Protein AF-A0A7J3A0S9-F1 (afdb_monomer)

pLDDT: mean 75.54, std 10.56, range [47.62, 89.56]

Structure (mmCIF, N/CA/C/O backbone):
data_AF-A0A7J3A0S9-F1
#
_entry.id   AF-A0A7J3A0S9-F1
#
loop_
_atom_site.group_PDB
_atom_site.id
_atom_site.type_symbol
_atom_site.label_atom_id
_atom_site.label_alt_id
_atom_site.label_comp_id
_atom_site.label_asym_id
_atom_site.label_entity_id
_atom_site.label_seq_id
_atom_site.pdbx_PDB_ins_code
_atom_site.Cartn_x
_atom_site.Cartn_y
_atom_site.Cartn_z
_atom_site.occupancy
_atom_site.B_iso_or_equiv
_atom_site.auth_seq_id
_atom_site.auth_comp_id
_atom_site.auth_asym_id
_atom_site.auth_atom_id
_atom_site.pdbx_PDB_model_num
ATOM 1 N N . MET A 1 1 ? 20.814 3.684 50.585 1.00 47.62 1 MET A N 1
ATOM 2 C CA . MET A 1 1 ? 20.650 3.127 49.227 1.00 47.62 1 MET A CA 1
ATOM 3 C C . MET A 1 1 ? 19.171 2.976 48.979 1.00 47.62 1 MET A C 1
ATOM 5 O O . MET A 1 1 ? 18.512 2.184 49.642 1.00 47.62 1 MET A O 1
ATOM 9 N N . GLU A 1 2 ? 18.651 3.881 48.165 1.00 50.84 2 GLU A N 1
ATOM 10 C CA . GLU A 1 2 ? 17.227 4.125 47.993 1.00 50.84 2 GLU A CA 1
ATOM 11 C C . GLU A 1 2 ? 16.556 2.916 47.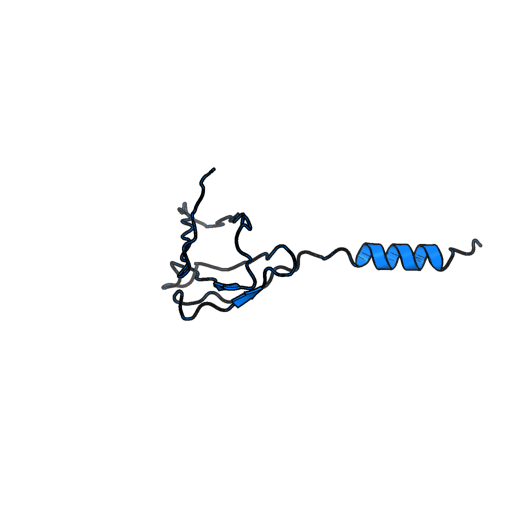347 1.00 50.84 2 GLU A C 1
ATOM 13 O O . GLU A 1 2 ? 17.038 2.367 46.357 1.00 50.84 2 GLU A O 1
ATOM 18 N N . LYS A 1 3 ? 15.444 2.483 47.946 1.00 56.06 3 LYS A N 1
ATOM 19 C CA . LYS A 1 3 ? 14.533 1.510 47.356 1.00 56.06 3 LYS A CA 1
ATOM 20 C C . LYS A 1 3 ? 13.926 2.177 46.128 1.00 56.06 3 LYS A C 1
ATOM 22 O O . LYS A 1 3 ? 12.879 2.810 46.237 1.00 56.06 3 LYS A O 1
ATOM 27 N N . VAL A 1 4 ? 14.599 2.087 44.982 1.00 59.47 4 VAL A N 1
ATOM 28 C CA . VAL A 1 4 ? 13.973 2.380 43.693 1.00 59.47 4 VAL A CA 1
ATOM 29 C C . VAL A 1 4 ? 12.760 1.464 43.632 1.00 59.47 4 VAL A C 1
ATOM 31 O O . VAL A 1 4 ? 12.887 0.241 43.563 1.00 59.47 4 VAL A O 1
ATOM 34 N N . SER A 1 5 ? 11.591 2.066 43.846 1.00 70.06 5 SER A N 1
ATOM 35 C CA . SER A 1 5 ? 10.356 1.333 44.065 1.00 70.06 5 SER A CA 1
ATOM 36 C C . SER A 1 5 ? 10.093 0.507 42.818 1.00 70.06 5 SER A C 1
ATOM 38 O O . SER A 1 5 ? 10.152 1.034 41.710 1.00 70.06 5 SER A O 1
ATOM 40 N N . ILE A 1 6 ? 9.799 -0.780 42.987 1.00 70.44 6 ILE A N 1
ATOM 41 C CA . ILE A 1 6 ? 9.439 -1.703 41.899 1.00 70.44 6 ILE A CA 1
ATOM 42 C C . ILE A 1 6 ? 8.363 -1.082 40.985 1.00 70.44 6 ILE A C 1
ATOM 44 O O . ILE A 1 6 ? 8.369 -1.295 39.777 1.00 70.44 6 ILE A O 1
ATOM 48 N N . SER A 1 7 ? 7.515 -0.214 41.546 1.00 72.88 7 SER A N 1
ATOM 49 C CA . SER A 1 7 ? 6.552 0.633 40.839 1.00 72.88 7 SER A CA 1
ATOM 50 C C . SER A 1 7 ? 7.176 1.497 39.731 1.00 72.88 7 SER A C 1
ATOM 52 O O . SER A 1 7 ? 6.628 1.575 38.639 1.00 72.88 7 SER A O 1
ATOM 54 N N . VAL A 1 8 ? 8.325 2.130 39.983 1.00 76.31 8 VAL A N 1
ATOM 55 C CA . VAL A 1 8 ? 9.042 2.985 39.018 1.00 76.31 8 VAL A CA 1
ATOM 56 C C . VAL A 1 8 ? 9.639 2.144 37.889 1.00 76.31 8 VAL A C 1
ATOM 58 O O . VAL A 1 8 ? 9.587 2.547 36.729 1.00 76.31 8 VAL A O 1
ATOM 61 N N . LEU A 1 9 ? 10.141 0.946 38.207 1.00 76.38 9 LEU A N 1
ATOM 62 C CA . LEU A 1 9 ? 10.653 -0.000 37.212 1.00 76.38 9 LEU A CA 1
ATOM 63 C C . LEU A 1 9 ? 9.529 -0.524 36.299 1.00 76.38 9 LEU A C 1
ATOM 65 O O . LEU A 1 9 ? 9.702 -0.591 35.086 1.00 76.38 9 LEU A O 1
ATOM 69 N N . LEU A 1 10 ? 8.361 -0.832 36.869 1.00 76.31 10 LEU A N 1
ATOM 70 C CA . LEU A 1 10 ? 7.171 -1.272 36.130 1.00 76.31 10 LEU A CA 1
ATOM 71 C C . LEU A 1 10 ? 6.619 -0.183 35.207 1.00 76.31 10 LEU A C 1
ATOM 73 O O . LEU A 1 10 ? 6.316 -0.462 34.050 1.00 76.31 10 LEU A O 1
ATOM 77 N N . VAL A 1 11 ? 6.530 1.060 35.690 1.00 77.25 11 VAL A N 1
ATOM 78 C CA . VAL A 1 11 ? 6.088 2.200 34.871 1.00 77.25 11 VAL A CA 1
ATOM 79 C C . VAL A 1 11 ? 7.078 2.466 33.732 1.00 77.25 11 VAL A C 1
ATOM 81 O O . VAL A 1 11 ? 6.655 2.653 32.595 1.00 77.25 11 VAL A O 1
ATOM 84 N N . SER A 1 12 ? 8.385 2.385 34.002 1.00 72.81 12 SER A N 1
ATOM 85 C CA . SER A 1 12 ? 9.449 2.450 32.988 1.00 72.81 12 SER A CA 1
ATOM 86 C C . SER A 1 12 ? 9.322 1.346 31.923 1.00 72.81 12 SER A C 1
ATOM 88 O O . SER A 1 12 ? 9.357 1.637 30.728 1.00 72.81 12 SER A O 1
ATOM 90 N N . MET A 1 13 ? 9.075 0.091 32.322 1.00 71.38 13 MET A N 1
ATOM 91 C CA . MET A 1 13 ? 8.844 -1.019 31.382 1.00 71.38 13 MET A CA 1
ATOM 92 C C . MET A 1 13 ? 7.573 -0.845 30.542 1.00 71.38 13 MET A C 1
ATOM 94 O O . MET A 1 13 ? 7.579 -1.182 29.359 1.00 71.38 13 MET A O 1
ATOM 98 N N . MET A 1 14 ? 6.490 -0.308 31.113 1.00 67.25 14 MET A N 1
ATOM 99 C CA . MET A 1 14 ? 5.270 -0.027 30.346 1.00 67.25 14 MET A CA 1
ATOM 100 C C . MET A 1 14 ? 5.460 1.130 29.356 1.00 67.25 14 MET A C 1
ATOM 102 O O . MET A 1 14 ? 4.924 1.073 28.254 1.00 67.25 14 MET A O 1
ATOM 106 N N . LEU A 1 15 ? 6.266 2.141 29.698 1.00 64.25 15 LEU A N 1
ATOM 107 C CA . LEU A 1 15 ? 6.649 3.223 28.781 1.00 64.25 15 LEU A CA 1
ATOM 108 C C . LEU A 1 15 ? 7.552 2.737 27.634 1.00 64.25 15 LEU A C 1
ATOM 110 O O . LEU A 1 15 ? 7.526 3.318 26.557 1.00 64.25 15 LEU A O 1
ATOM 114 N N . LEU A 1 16 ? 8.300 1.645 27.813 1.00 59.78 16 LEU A N 1
ATOM 115 C CA . LEU A 1 16 ? 9.032 0.983 26.722 1.00 59.78 16 LEU A CA 1
ATOM 116 C C . LEU A 1 16 ? 8.124 0.146 25.802 1.00 59.78 16 LEU A C 1
ATOM 118 O O . LEU A 1 16 ? 8.548 -0.223 24.712 1.00 59.78 16 LEU A O 1
ATOM 122 N N . CYS A 1 17 ? 6.879 -0.126 26.209 1.00 55.25 17 CYS A N 1
ATOM 123 C CA . CYS A 1 17 ? 5.865 -0.790 25.382 1.00 55.25 17 CYS A CA 1
ATOM 124 C C . CYS A 1 17 ? 5.055 0.187 24.515 1.00 55.25 17 CYS A C 1
ATOM 126 O O . CYS A 1 17 ? 4.051 -0.220 23.926 1.00 55.25 17 CYS A O 1
ATOM 128 N N . ILE A 1 18 ? 5.460 1.463 24.418 1.00 60.62 18 ILE A N 1
ATOM 129 C CA . ILE A 1 18 ? 4.976 2.334 23.339 1.00 60.62 18 ILE A CA 1
ATOM 130 C C . ILE A 1 18 ? 5.223 1.569 22.036 1.00 60.62 18 ILE A C 1
ATOM 132 O O . ILE A 1 18 ? 6.342 1.083 21.856 1.00 60.62 18 ILE A O 1
ATOM 136 N N . PRO A 1 19 ? 4.219 1.410 21.154 1.00 54.22 19 PRO A N 1
ATOM 137 C CA . PRO A 1 19 ? 4.404 0.676 19.918 1.00 54.22 19 PRO A CA 1
ATOM 138 C C . PRO A 1 19 ? 5.527 1.356 19.140 1.00 54.22 19 PRO A C 1
ATOM 140 O O . PRO A 1 19 ? 5.337 2.420 18.547 1.00 54.22 19 PRO A O 1
ATOM 143 N N . LEU A 1 20 ? 6.718 0.749 19.171 1.00 52.53 20 LEU A N 1
ATOM 144 C CA . LEU A 1 20 ? 7.717 0.984 18.151 1.00 52.53 20 LEU A CA 1
ATOM 145 C C . LEU A 1 20 ? 6.969 0.756 16.845 1.00 52.53 20 LEU A C 1
ATOM 147 O O . LEU A 1 20 ? 6.363 -0.300 16.654 1.00 52.53 20 LEU A O 1
ATOM 151 N N . ILE A 1 21 ? 6.942 1.773 15.991 1.00 54.28 21 ILE A N 1
ATOM 152 C CA . ILE A 1 21 ? 6.399 1.655 14.644 1.00 54.28 21 ILE A CA 1
ATOM 153 C C . ILE A 1 21 ? 7.345 0.695 13.923 1.00 54.28 21 ILE A C 1
ATOM 155 O O . ILE A 1 21 ? 8.348 1.101 13.340 1.00 54.28 21 ILE A O 1
ATOM 159 N N . TYR A 1 22 ? 7.095 -0.602 14.075 1.00 54.62 22 TYR A N 1
ATOM 160 C CA . TYR A 1 22 ? 7.836 -1.635 13.383 1.00 54.62 22 TYR A CA 1
ATOM 161 C C . TYR A 1 22 ? 7.492 -1.479 11.910 1.00 54.62 22 TYR A C 1
ATOM 163 O O . TYR A 1 22 ? 6.336 -1.635 11.511 1.00 54.62 22 TYR A O 1
ATOM 171 N N . SER A 1 23 ? 8.495 -1.114 11.112 1.00 59.91 23 SER A N 1
ATOM 172 C CA . SER A 1 23 ? 8.358 -1.154 9.664 1.00 59.91 23 SER A CA 1
ATOM 173 C C . SER A 1 23 ? 8.072 -2.596 9.280 1.00 59.91 23 SER A C 1
ATOM 175 O O . SER A 1 23 ? 8.861 -3.492 9.583 1.00 59.91 23 SER A O 1
ATOM 177 N N . GLN A 1 24 ? 6.912 -2.824 8.681 1.00 66.75 24 GLN A N 1
ATOM 178 C CA . GLN A 1 24 ? 6.566 -4.119 8.138 1.00 66.75 24 GLN A CA 1
ATOM 179 C C . GLN A 1 24 ? 7.295 -4.246 6.805 1.00 66.75 24 GLN A C 1
ATOM 181 O O . GLN A 1 24 ? 7.045 -3.494 5.862 1.00 66.75 24 GLN A O 1
ATOM 186 N N . GLU A 1 25 ? 8.229 -5.189 6.737 1.00 66.88 25 GLU A N 1
ATOM 187 C CA . GLU A 1 25 ? 8.860 -5.565 5.479 1.00 66.88 25 GLU A CA 1
ATOM 188 C C . GLU A 1 25 ? 7.876 -6.458 4.718 1.00 66.88 25 GLU A C 1
ATOM 190 O O . GLU A 1 25 ? 7.839 -7.679 4.870 1.00 66.88 25 GLU A O 1
ATOM 195 N N . VAL A 1 26 ? 6.973 -5.810 3.982 1.00 78.06 26 VAL A N 1
ATOM 196 C CA . VAL A 1 26 ? 5.978 -6.482 3.150 1.00 78.06 26 VAL A CA 1
ATOM 197 C C . VAL A 1 26 ? 6.521 -6.535 1.738 1.00 78.06 26 VAL A C 1
ATOM 199 O O . VAL A 1 26 ? 6.737 -5.505 1.107 1.00 78.06 26 VAL A O 1
ATOM 202 N N . GLU A 1 27 ? 6.741 -7.750 1.251 1.00 83.88 27 GLU A N 1
ATOM 203 C CA . GLU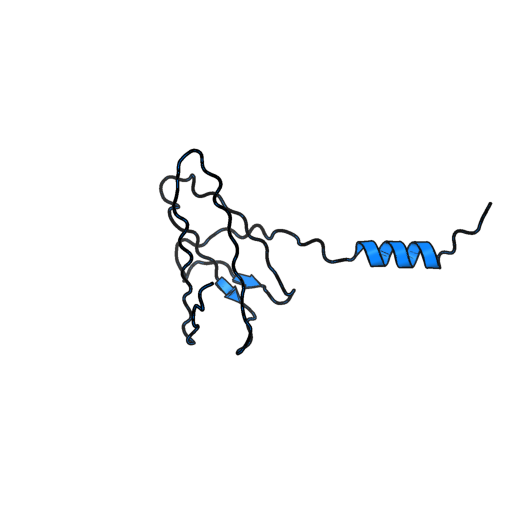 A 1 27 ? 7.113 -7.961 -0.141 1.00 83.88 27 GLU A CA 1
ATOM 204 C C . GLU A 1 27 ? 5.974 -7.471 -1.057 1.00 83.88 27 GLU A C 1
ATOM 206 O O . GLU A 1 27 ? 4.820 -7.873 -0.850 1.00 83.88 27 GLU A O 1
ATOM 211 N N . PRO A 1 28 ? 6.269 -6.599 -2.036 1.00 86.06 28 PRO A N 1
ATOM 212 C CA . PRO A 1 28 ? 5.262 -6.075 -2.946 1.00 86.06 28 PRO A CA 1
ATOM 213 C C . PRO A 1 28 ? 4.702 -7.183 -3.847 1.00 86.06 28 PRO A C 1
ATOM 215 O O . PRO A 1 28 ? 5.415 -8.106 -4.239 1.00 86.06 28 PRO A O 1
ATOM 218 N N . GLY A 1 29 ? 3.418 -7.080 -4.192 1.00 86.69 29 GLY A N 1
ATOM 219 C CA . GLY A 1 29 ? 2.817 -7.903 -5.244 1.00 86.69 29 GLY A CA 1
ATOM 220 C C . GLY A 1 29 ? 3.277 -7.476 -6.638 1.00 86.69 29 GLY A C 1
ATOM 221 O O . GLY A 1 29 ? 3.762 -6.357 -6.815 1.00 86.69 29 GLY A O 1
ATOM 222 N N . LEU A 1 30 ? 3.069 -8.350 -7.626 1.00 84.69 30 LEU A N 1
ATOM 223 C CA . LEU A 1 30 ? 3.258 -8.037 -9.051 1.00 84.69 30 LEU A CA 1
ATOM 224 C C . LEU A 1 30 ? 2.071 -7.250 -9.628 1.00 84.69 30 LEU A C 1
ATOM 226 O O . LEU A 1 30 ? 2.217 -6.523 -10.606 1.00 84.69 30 LEU A O 1
ATOM 230 N N . ASP A 1 31 ? 0.902 -7.411 -9.015 1.00 86.44 31 ASP A N 1
ATOM 231 C CA . ASP A 1 31 ? -0.369 -6.780 -9.355 1.00 86.44 31 ASP A CA 1
ATOM 232 C C . ASP A 1 31 ? -1.259 -6.678 -8.096 1.00 86.44 31 ASP A C 1
ATOM 234 O O . ASP A 1 31 ? -0.851 -7.042 -6.987 1.00 86.44 31 ASP A O 1
ATOM 238 N N . PHE A 1 32 ? -2.486 -6.164 -8.246 1.00 82.75 32 PHE A N 1
ATOM 239 C CA . PHE A 1 32 ? -3.431 -6.045 -7.129 1.00 82.75 32 PHE A CA 1
ATOM 240 C C . PHE A 1 32 ? -3.906 -7.396 -6.572 1.00 82.75 32 PHE A C 1
ATOM 242 O O . PHE A 1 32 ? -4.266 -7.453 -5.398 1.00 82.75 32 PHE A O 1
ATOM 249 N N . ASP A 1 33 ? -3.903 -8.460 -7.378 1.00 84.25 33 ASP A N 1
ATOM 250 C CA . ASP A 1 33 ? -4.424 -9.778 -6.994 1.00 84.25 33 ASP A CA 1
ATOM 251 C C . ASP A 1 33 ? -3.389 -10.594 -6.205 1.00 84.25 33 ASP A C 1
ATOM 253 O O . ASP A 1 33 ? -3.735 -11.412 -5.350 1.00 84.25 33 ASP A O 1
ATOM 257 N N . THR A 1 34 ? -2.106 -10.352 -6.467 1.00 87.31 34 THR A N 1
ATOM 258 C CA . THR A 1 34 ? -0.961 -11.013 -5.825 1.00 87.31 34 THR A CA 1
ATOM 259 C C . THR A 1 34 ? -0.389 -10.226 -4.644 1.00 87.31 34 THR A C 1
ATOM 261 O O . THR A 1 34 ? 0.503 -10.718 -3.949 1.00 87.31 34 THR A O 1
ATOM 264 N N . ALA A 1 35 ? -0.892 -9.016 -4.386 1.00 88.44 35 ALA A N 1
ATOM 265 C CA . ALA A 1 35 ? -0.441 -8.171 -3.288 1.00 88.44 35 ALA A CA 1
ATOM 266 C C . ALA A 1 35 ? -0.716 -8.806 -1.916 1.00 88.44 35 ALA A C 1
ATOM 268 O O . ALA A 1 35 ? -1.844 -9.170 -1.574 1.00 88.44 35 ALA A O 1
ATOM 269 N N . LYS A 1 36 ? 0.328 -8.894 -1.084 1.00 86.56 36 LYS A N 1
ATOM 270 C CA . LYS A 1 36 ? 0.204 -9.415 0.281 1.00 86.56 36 LYS A CA 1
ATOM 271 C C . LYS A 1 36 ? -0.591 -8.440 1.167 1.00 86.56 36 LYS A C 1
ATOM 273 O O . LYS A 1 36 ? -0.456 -7.220 1.016 1.00 86.56 36 LYS A O 1
ATOM 278 N N . PRO A 1 37 ? -1.416 -8.959 2.098 1.00 88.56 37 PRO A N 1
ATOM 279 C CA . PRO A 1 37 ? -2.198 -8.127 2.999 1.00 88.56 37 PRO A CA 1
ATOM 280 C C . PRO A 1 37 ? -1.300 -7.364 3.979 1.00 88.56 37 PRO A C 1
ATOM 282 O O . PRO A 1 37 ? -0.483 -7.955 4.682 1.00 88.56 37 PRO A O 1
ATOM 285 N N . VAL A 1 38 ? -1.514 -6.055 4.062 1.00 88.12 38 VAL A N 1
ATOM 286 C CA . VAL A 1 38 ? -0.988 -5.154 5.087 1.00 88.12 38 VAL A CA 1
ATOM 287 C C . VAL A 1 38 ? -2.114 -4.881 6.077 1.00 88.12 38 VAL A C 1
ATOM 289 O O . VAL A 1 38 ? -3.178 -4.376 5.696 1.00 88.12 38 VAL A O 1
ATOM 292 N N . ASP A 1 39 ? -1.904 -5.235 7.340 1.00 85.38 39 ASP A N 1
ATOM 293 C CA . ASP A 1 39 ? -2.884 -4.993 8.397 1.00 85.38 39 ASP A CA 1
ATOM 294 C C . ASP A 1 39 ? -2.703 -3.592 8.998 1.00 85.38 39 ASP A C 1
ATOM 296 O O . ASP A 1 39 ? -1.633 -3.252 9.498 1.00 85.38 39 ASP A O 1
ATOM 300 N N . LEU A 1 40 ? -3.770 -2.790 8.968 1.00 82.62 40 LEU A N 1
ATOM 301 C CA . LEU A 1 40 ? -3.819 -1.445 9.550 1.00 82.62 40 LEU A CA 1
ATOM 302 C C . LEU A 1 40 ? -4.563 -1.396 10.894 1.00 82.62 40 LEU A C 1
ATOM 304 O O . LEU A 1 40 ? -4.836 -0.308 11.405 1.00 82.62 40 LEU A O 1
ATOM 308 N N . SER A 1 41 ? -4.888 -2.544 11.495 1.00 80.75 41 SER A N 1
ATOM 309 C CA . SER A 1 41 ? -5.588 -2.634 12.787 1.00 80.75 41 SER A CA 1
ATOM 310 C C . SER A 1 41 ? -4.870 -1.912 13.939 1.00 80.75 41 SER A C 1
ATOM 312 O O . SER A 1 41 ? -5.517 -1.457 14.882 1.00 80.75 41 SER A O 1
ATOM 314 N N . THR A 1 42 ? -3.551 -1.741 13.838 1.00 77.81 42 THR A N 1
ATOM 315 C CA . THR A 1 42 ? -2.688 -1.029 14.796 1.00 77.81 42 THR A CA 1
ATOM 316 C C . THR A 1 42 ? -2.663 0.491 14.595 1.00 77.81 42 THR A C 1
ATOM 318 O O . THR A 1 42 ? -2.004 1.204 15.351 1.00 77.81 42 THR A O 1
ATOM 321 N N . GLY A 1 43 ? -3.373 1.007 13.588 1.00 80.69 43 GLY A N 1
ATOM 322 C CA . GLY A 1 43 ? -3.503 2.434 13.282 1.00 80.69 43 GLY A CA 1
ATOM 323 C C . GLY A 1 43 ? -2.502 2.968 12.256 1.00 80.69 43 GLY A C 1
ATOM 324 O O . GLY A 1 43 ? -2.762 4.006 11.653 1.00 80.69 43 GLY A O 1
ATOM 325 N N . SER A 1 44 ? -1.387 2.276 12.007 1.00 82.44 44 SER A N 1
ATOM 326 C CA . SER A 1 44 ? -0.441 2.635 10.943 1.00 82.44 44 SER A CA 1
ATOM 327 C C . SER A 1 44 ? 0.419 1.445 10.530 1.00 82.44 44 SER A C 1
ATOM 329 O O . SER A 1 44 ? 0.687 0.560 11.341 1.00 82.44 44 SER A O 1
ATOM 331 N N . ALA A 1 45 ? 0.889 1.459 9.284 1.00 83.69 45 ALA A N 1
ATOM 332 C CA . ALA A 1 45 ? 1.920 0.555 8.795 1.00 83.69 45 ALA A CA 1
ATOM 333 C C . ALA A 1 45 ? 2.996 1.371 8.075 1.00 83.69 45 ALA A C 1
ATOM 335 O O . ALA A 1 45 ? 2.683 2.281 7.307 1.00 83.69 45 ALA A O 1
ATOM 336 N N . SER A 1 46 ? 4.261 1.044 8.332 1.00 83.81 46 SER A N 1
ATOM 337 C CA . SER A 1 46 ? 5.398 1.555 7.567 1.00 83.81 46 SER A CA 1
ATOM 338 C C . SER A 1 46 ? 5.871 0.453 6.634 1.00 83.81 46 SER A C 1
ATOM 340 O O . SER A 1 46 ? 6.075 -0.672 7.082 1.00 83.81 46 SER A O 1
ATOM 342 N N . ILE A 1 47 ? 6.021 0.779 5.353 1.00 83.25 47 ILE A N 1
ATOM 343 C CA . ILE A 1 47 ? 6.386 -0.158 4.291 1.00 83.25 47 ILE A CA 1
ATOM 344 C C . ILE A 1 47 ? 7.628 0.390 3.589 1.00 83.25 47 ILE A C 1
ATOM 346 O O . ILE A 1 47 ? 7.717 1.587 3.314 1.00 83.25 47 ILE A O 1
ATOM 350 N N . SER A 1 48 ? 8.576 -0.488 3.278 1.00 80.81 48 SER A N 1
ATOM 351 C CA . SER A 1 48 ? 9.790 -0.162 2.528 1.00 80.81 48 SER A CA 1
ATOM 352 C C . SER A 1 48 ? 10.018 -1.179 1.418 1.00 80.81 48 SER A C 1
ATOM 354 O O . SER A 1 48 ? 9.805 -2.369 1.626 1.00 80.81 48 SER A O 1
ATOM 356 N N . GLY A 1 49 ? 10.502 -0.722 0.264 1.00 78.88 49 GLY A N 1
ATOM 357 C CA . GLY A 1 49 ? 10.846 -1.580 -0.868 1.00 78.88 49 GLY A CA 1
ATOM 358 C C . GLY A 1 49 ? 11.884 -0.922 -1.777 1.00 78.88 49 GLY A C 1
ATOM 359 O O . GLY A 1 49 ? 12.217 0.250 -1.592 1.00 78.88 49 GLY A O 1
ATOM 360 N N . SER A 1 50 ? 12.383 -1.671 -2.762 1.00 78.44 50 SER A N 1
ATOM 361 C CA . SER A 1 50 ? 13.385 -1.204 -3.727 1.00 78.44 50 SER A CA 1
ATOM 362 C C . SER A 1 50 ? 12.890 -1.385 -5.158 1.00 78.44 50 SER A C 1
ATOM 364 O O . SER A 1 50 ? 12.609 -2.505 -5.549 1.00 78.44 50 SER A O 1
ATOM 366 N N . LEU A 1 51 ? 12.862 -0.306 -5.943 1.00 76.75 51 LEU A N 1
ATOM 367 C CA . LEU A 1 51 ? 12.472 -0.314 -7.365 1.00 76.75 51 LEU A CA 1
ATOM 368 C C . LEU A 1 51 ? 13.681 -0.521 -8.303 1.00 76.75 51 LEU A C 1
ATOM 370 O O . LEU A 1 51 ? 13.704 -0.052 -9.433 1.00 76.75 51 LEU A O 1
ATOM 374 N N . THR A 1 52 ? 14.762 -1.130 -7.811 1.00 72.19 52 THR A N 1
ATOM 375 C CA . THR A 1 52 ? 16.032 -1.245 -8.555 1.00 72.19 52 THR A CA 1
ATOM 376 C C . THR A 1 52 ? 16.117 -2.490 -9.434 1.00 72.19 52 THR A C 1
ATOM 378 O O . THR A 1 52 ? 17.091 -2.649 -10.173 1.00 72.19 52 THR A O 1
ATOM 381 N N . LYS A 1 53 ? 15.140 -3.400 -9.355 1.00 68.06 53 LYS A N 1
ATOM 382 C CA . LYS A 1 53 ? 15.105 -4.592 -10.205 1.00 68.06 53 LYS A CA 1
ATOM 383 C C . LYS A 1 53 ? 14.495 -4.248 -11.562 1.00 68.06 53 LYS A C 1
ATOM 385 O O . LYS A 1 53 ? 13.559 -3.468 -11.650 1.00 68.06 53 LYS A O 1
ATOM 390 N N . ILE A 1 54 ? 15.003 -4.902 -12.608 1.00 53.06 54 ILE A N 1
ATOM 391 C CA . ILE A 1 54 ? 14.808 -4.587 -14.041 1.00 53.06 54 ILE A CA 1
ATOM 392 C C . ILE A 1 54 ? 13.328 -4.662 -14.506 1.00 53.06 54 ILE A C 1
ATOM 394 O O . ILE A 1 54 ? 13.023 -4.292 -15.633 1.00 53.06 54 ILE A O 1
ATOM 398 N N . PHE A 1 55 ? 12.402 -5.102 -13.647 1.00 52.62 55 PHE A N 1
ATOM 399 C CA . PHE A 1 55 ? 10.970 -5.238 -13.947 1.00 52.62 55 PHE A CA 1
ATOM 400 C C . PHE A 1 55 ? 10.049 -4.856 -12.769 1.00 52.62 55 PHE A C 1
ATOM 402 O O . PHE A 1 55 ? 8.872 -5.207 -12.778 1.00 52.62 55 PHE A O 1
ATOM 409 N N . GLU A 1 56 ? 10.560 -4.165 -11.744 1.00 65.75 56 GLU A N 1
ATOM 410 C CA . GLU A 1 56 ? 9.768 -3.689 -10.596 1.00 65.75 56 GLU A CA 1
ATOM 411 C C . GLU A 1 56 ? 9.519 -2.178 -10.731 1.00 65.75 56 GLU A C 1
ATOM 413 O O . GLU A 1 56 ? 9.976 -1.383 -9.916 1.00 65.75 56 GLU A O 1
ATOM 418 N N . ASP A 1 57 ? 8.797 -1.767 -11.779 1.00 74.00 57 ASP A N 1
ATOM 419 C CA . ASP A 1 57 ? 8.399 -0.357 -11.951 1.00 74.00 57 ASP A CA 1
ATOM 420 C C . ASP A 1 57 ? 7.332 0.058 -10.926 1.00 74.00 57 ASP A C 1
ATOM 422 O O . ASP A 1 57 ? 7.165 1.237 -10.612 1.00 74.00 57 ASP A O 1
ATOM 426 N N . ASN A 1 58 ? 6.599 -0.926 -10.398 1.00 84.12 58 ASN A N 1
ATOM 427 C CA . ASN A 1 58 ? 5.467 -0.725 -9.511 1.00 84.12 58 ASN A CA 1
ATOM 428 C C . ASN A 1 58 ? 5.531 -1.678 -8.319 1.00 84.12 58 ASN A C 1
ATOM 430 O O . ASN A 1 58 ? 5.905 -2.841 -8.447 1.00 84.12 58 ASN A O 1
ATOM 434 N N . HIS A 1 59 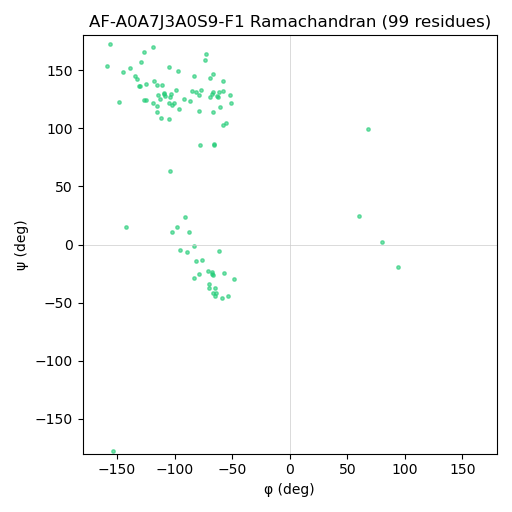? 5.080 -1.186 -7.168 1.00 86.81 59 HIS A N 1
ATOM 435 C CA . HIS A 1 59 ? 4.826 -1.998 -5.987 1.00 86.81 59 HIS A CA 1
ATOM 436 C C . HIS A 1 59 ? 3.335 -1.987 -5.664 1.00 86.81 59 HIS A C 1
ATOM 438 O O . HIS A 1 59 ? 2.736 -0.918 -5.527 1.00 86.81 59 HIS A O 1
ATOM 444 N N . TYR A 1 60 ? 2.758 -3.173 -5.488 1.00 88.31 60 TYR A N 1
ATOM 445 C CA . TYR A 1 60 ? 1.351 -3.341 -5.137 1.00 88.31 60 TYR A CA 1
ATOM 446 C C . TYR A 1 60 ? 1.218 -3.824 -3.691 1.00 88.31 60 TYR A C 1
ATOM 448 O O . TYR A 1 60 ? 1.848 -4.803 -3.290 1.00 88.31 60 TYR A O 1
ATOM 456 N N . TYR A 1 61 ? 0.373 -3.144 -2.915 1.0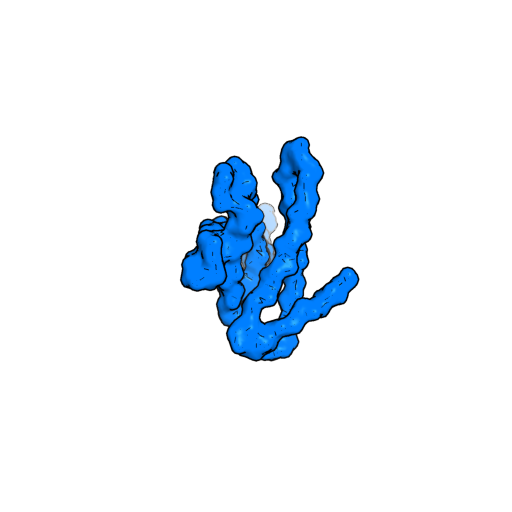0 88.31 61 TYR A N 1
ATOM 457 C CA . TYR A 1 61 ? 0.085 -3.469 -1.516 1.00 88.31 61 TYR A CA 1
ATOM 458 C C . TYR A 1 61 ? -1.424 -3.526 -1.295 1.00 88.31 61 TYR A C 1
ATOM 460 O O . TYR A 1 61 ? -2.154 -2.647 -1.760 1.00 88.31 61 TYR A O 1
ATOM 468 N N . MET A 1 62 ? -1.893 -4.535 -0.558 1.00 89.56 62 MET A N 1
ATOM 469 C CA . MET A 1 62 ? -3.308 -4.686 -0.229 1.00 89.56 62 MET A CA 1
ATOM 470 C C . MET A 1 62 ? -3.550 -4.299 1.226 1.00 89.56 62 MET A C 1
ATOM 472 O O . MET A 1 62 ? -3.212 -5.044 2.138 1.00 89.56 62 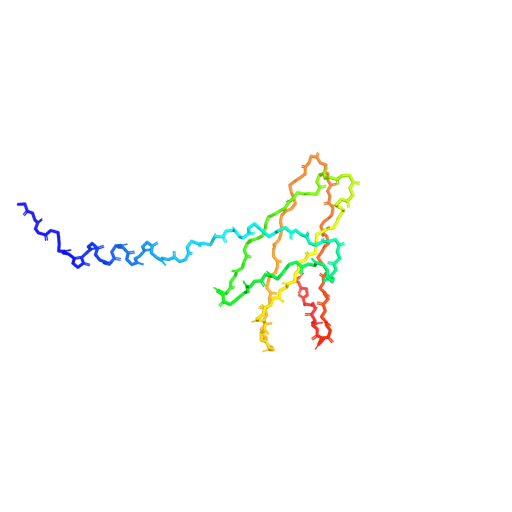MET A O 1
ATOM 476 N N . PHE A 1 63 ? -4.182 -3.153 1.466 1.00 87.62 63 PHE A N 1
ATOM 477 C CA . PHE A 1 63 ? -4.566 -2.758 2.820 1.00 87.62 63 PHE A CA 1
ATOM 478 C C . PHE A 1 63 ? -5.835 -3.487 3.265 1.00 87.62 63 PHE A C 1
ATOM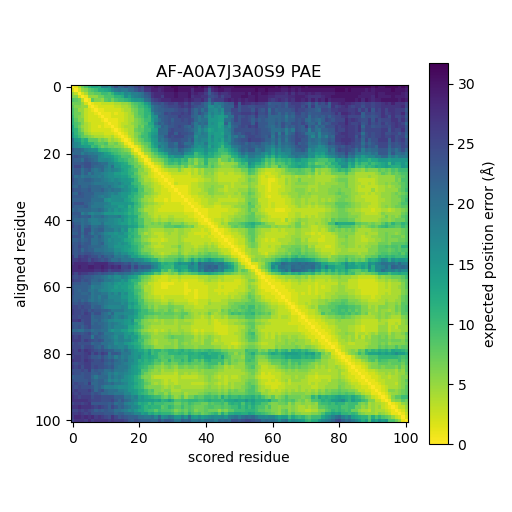 480 O O . PHE A 1 63 ? -6.857 -3.463 2.577 1.00 87.62 63 PHE A O 1
ATOM 487 N N . THR A 1 64 ? -5.782 -4.112 4.438 1.00 86.56 64 THR A N 1
ATOM 488 C CA . THR A 1 64 ? -6.892 -4.883 5.016 1.00 86.56 64 THR A CA 1
ATOM 489 C C . THR A 1 64 ? -7.352 -4.289 6.348 1.00 86.56 64 THR A C 1
ATOM 491 O O . THR A 1 64 ? -6.730 -3.373 6.884 1.00 86.56 64 THR A O 1
ATOM 494 N N . ASN A 1 65 ? -8.490 -4.771 6.862 1.00 83.38 65 ASN A N 1
ATOM 495 C CA . ASN A 1 65 ? -9.106 -4.314 8.119 1.00 83.38 65 ASN A CA 1
ATOM 496 C C . ASN A 1 65 ? -9.487 -2.821 8.159 1.00 83.38 65 ASN A C 1
ATOM 498 O O . ASN A 1 65 ? -9.650 -2.225 9.224 1.00 83.38 65 ASN A O 1
ATOM 502 N N . LEU A 1 66 ? -9.705 -2.228 6.986 1.00 80.88 66 LEU A N 1
ATOM 503 C CA . LEU A 1 66 ? -10.221 -0.874 6.840 1.00 80.88 66 LEU A CA 1
ATOM 504 C C . LEU A 1 66 ? -11.731 -0.833 7.096 1.00 80.88 66 LEU A C 1
ATOM 506 O O . LEU A 1 66 ? -12.493 -1.638 6.559 1.00 80.88 66 LEU A O 1
ATOM 510 N N . LYS A 1 67 ? -12.175 0.137 7.898 1.00 78.81 67 LYS A N 1
ATOM 511 C CA . LYS A 1 67 ? -13.599 0.398 8.146 1.00 78.81 67 LYS A CA 1
ATOM 512 C C . LYS A 1 67 ? -14.097 1.529 7.247 1.00 78.81 67 LYS A C 1
ATOM 514 O O . LYS A 1 67 ? -13.350 2.446 6.913 1.00 78.81 67 LYS A O 1
ATOM 519 N N . SER A 1 68 ? -15.378 1.481 6.882 1.00 80.50 68 SER A N 1
ATOM 520 C CA . SER A 1 68 ? -16.024 2.578 6.154 1.00 80.50 68 SER A CA 1
ATOM 521 C C . SER A 1 68 ? -15.935 3.888 6.947 1.00 80.50 68 SER A C 1
ATOM 523 O O . SER A 1 68 ? -16.076 3.881 8.170 1.00 80.50 68 SER A O 1
ATOM 525 N N . GLY A 1 69 ? -15.693 5.002 6.252 1.00 80.19 69 GLY A N 1
ATOM 526 C CA . GLY A 1 69 ? -15.543 6.328 6.861 1.00 80.19 69 GLY A CA 1
ATOM 527 C C . GLY A 1 69 ? -14.166 6.614 7.470 1.00 80.19 69 GLY A C 1
ATOM 528 O O . GLY A 1 69 ? -13.972 7.693 8.022 1.00 80.19 69 GLY A O 1
ATOM 529 N N . VAL A 1 70 ? -13.205 5.689 7.365 1.00 79.69 70 VAL A N 1
ATOM 530 C CA . VAL A 1 70 ? -11.819 5.922 7.792 1.00 79.69 70 VAL A CA 1
ATOM 531 C C . VAL A 1 70 ? -11.053 6.673 6.707 1.00 79.69 70 VAL A C 1
ATOM 533 O O . VAL A 1 70 ? -11.063 6.287 5.538 1.00 79.69 70 VAL A O 1
ATOM 536 N N . GLN A 1 71 ? -10.359 7.736 7.108 1.00 83.81 71 GLN A N 1
ATOM 537 C CA . GLN A 1 71 ? -9.386 8.417 6.264 1.00 83.81 71 GLN A CA 1
ATOM 538 C C . GLN A 1 71 ? -8.034 7.710 6.368 1.00 83.81 71 GLN A C 1
ATOM 540 O O . GLN A 1 71 ? -7.549 7.447 7.466 1.00 83.81 71 GLN A O 1
ATOM 545 N N . ILE A 1 72 ? -7.415 7.437 5.221 1.00 80.94 72 ILE A N 1
ATOM 546 C CA . ILE A 1 72 ? -6.064 6.881 5.138 1.00 80.94 72 ILE A CA 1
ATOM 547 C C . ILE A 1 72 ? -5.151 7.977 4.606 1.00 80.94 72 ILE A C 1
ATOM 549 O O . ILE A 1 72 ? -5.464 8.609 3.598 1.00 80.94 72 ILE A O 1
ATOM 553 N N . SER A 1 73 ? -4.031 8.193 5.288 1.00 85.06 73 SER A N 1
ATOM 554 C CA . SER A 1 73 ? -2.953 9.047 4.803 1.00 85.06 73 SER A CA 1
ATOM 555 C C . SER A 1 73 ? -1.820 8.161 4.308 1.00 85.06 73 SER A C 1
ATOM 557 O O . SER A 1 73 ? -1.374 7.273 5.033 1.00 85.06 73 SER A O 1
ATOM 559 N N . ILE A 1 74 ? -1.376 8.388 3.075 1.00 82.88 74 ILE A N 1
ATOM 560 C CA . ILE A 1 74 ? -0.238 7.690 2.481 1.00 82.88 74 ILE A CA 1
ATOM 561 C C . ILE A 1 74 ? 0.845 8.732 2.248 1.00 82.88 74 ILE A C 1
ATOM 563 O O . ILE A 1 74 ? 0.649 9.684 1.493 1.00 82.88 74 ILE A O 1
ATOM 567 N N . SER A 1 75 ? 1.989 8.544 2.8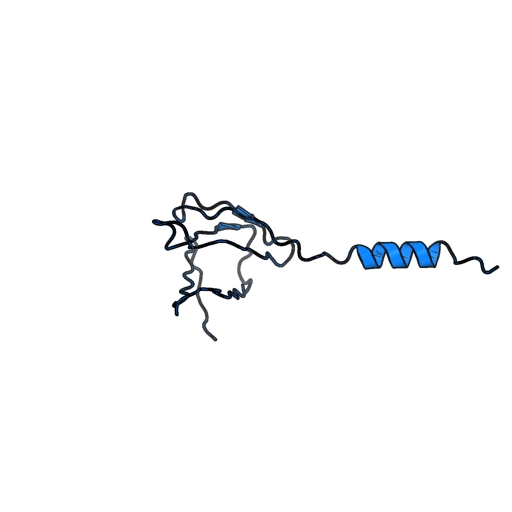93 1.00 81.75 75 SER A N 1
ATOM 568 C CA . SER A 1 75 ? 3.201 9.309 2.637 1.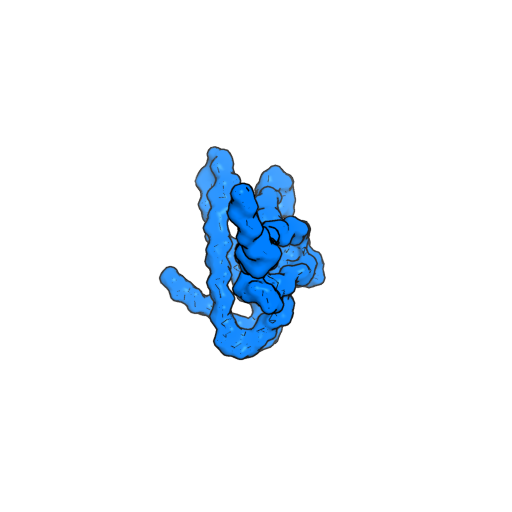00 81.75 75 SER A CA 1
ATOM 569 C C . SER A 1 75 ? 4.286 8.363 2.143 1.00 81.75 75 SER A C 1
ATOM 571 O O . SER A 1 75 ? 4.405 7.226 2.595 1.00 81.75 75 SER A O 1
ATOM 573 N N . GLY A 1 76 ? 5.066 8.826 1.175 1.00 78.31 76 GLY A N 1
ATOM 574 C CA . GLY A 1 76 ? 6.145 8.051 0.583 1.00 78.31 76 GLY A CA 1
ATOM 575 C C . GLY A 1 76 ? 7.312 8.955 0.233 1.00 78.31 76 GLY A C 1
ATOM 576 O O . GLY A 1 76 ? 7.128 10.126 -0.095 1.00 78.31 76 GLY A O 1
ATOM 577 N N . SER A 1 77 ? 8.519 8.406 0.309 1.00 79.06 77 SER A N 1
ATOM 578 C CA . SER A 1 77 ? 9.733 9.062 -0.166 1.00 79.06 77 SER A CA 1
ATOM 579 C C . SER A 1 77 ? 10.452 8.132 -1.126 1.00 79.06 77 SER A C 1
ATOM 581 O O . SER A 1 77 ? 10.796 7.013 -0.741 1.00 79.06 77 SER A O 1
ATOM 583 N N . LEU A 1 78 ? 10.723 8.601 -2.339 1.00 79.94 78 LEU A N 1
ATOM 584 C CA . LEU A 1 78 ? 11.594 7.902 -3.270 1.00 79.94 78 LEU A CA 1
ATOM 585 C C . LEU A 1 78 ? 13.024 8.406 -3.084 1.00 79.94 78 LEU A C 1
ATOM 587 O O . LEU A 1 78 ? 13.283 9.607 -3.150 1.00 79.94 78 LEU A O 1
ATOM 591 N N . LYS A 1 79 ? 13.952 7.483 -2.835 1.00 81.00 79 LYS A N 1
ATOM 592 C CA . LYS A 1 79 ? 15.389 7.765 -2.806 1.00 81.00 79 LYS A CA 1
ATOM 593 C C . LYS A 1 79 ? 16.013 7.066 -4.003 1.00 81.00 79 LYS A C 1
ATOM 595 O O . LYS A 1 79 ? 16.069 5.842 -4.030 1.00 81.00 79 LYS A O 1
ATOM 600 N N . GLY A 1 80 ? 16.435 7.847 -4.987 1.00 75.94 80 GLY A N 1
ATOM 601 C CA . GLY A 1 80 ? 17.046 7.351 -6.214 1.00 75.94 80 GLY A CA 1
ATOM 602 C C . GLY A 1 80 ? 18.398 8.001 -6.477 1.00 75.94 80 GLY A C 1
ATOM 603 O O . GLY A 1 80 ? 18.740 9.021 -5.879 1.00 75.94 80 GLY A O 1
ATOM 604 N N . ILE A 1 81 ? 19.151 7.394 -7.391 1.00 71.00 81 ILE A N 1
ATOM 605 C CA . ILE A 1 81 ? 20.346 7.992 -8.005 1.00 71.00 81 ILE A CA 1
ATOM 606 C C . ILE A 1 81 ? 19.988 8.953 -9.152 1.00 71.00 81 ILE A C 1
ATOM 608 O O . ILE A 1 81 ? 20.820 9.759 -9.554 1.00 71.00 81 ILE A O 1
ATOM 612 N N . GLU A 1 82 ? 18.743 8.899 -9.634 1.00 74.31 82 GLU A N 1
ATOM 613 C CA . GLU A 1 82 ? 18.196 9.744 -10.696 1.00 74.31 82 GLU A CA 1
ATOM 614 C C . GLU A 1 82 ? 16.868 10.389 -10.258 1.00 74.31 82 GLU A C 1
ATOM 616 O O . GLU A 1 82 ? 16.201 9.872 -9.352 1.00 74.31 82 GLU A O 1
ATOM 621 N N . PRO A 1 83 ? 16.463 11.516 -10.878 1.00 73.00 83 PRO A N 1
ATOM 622 C CA . PRO A 1 83 ? 15.137 12.088 -10.680 1.00 73.00 83 PRO A CA 1
ATOM 623 C C . PRO A 1 83 ? 14.046 11.084 -11.060 1.00 73.00 83 PRO A C 1
ATOM 625 O O . PRO A 1 83 ? 14.077 10.498 -12.137 1.00 73.00 83 PRO A O 1
ATOM 628 N N . GLY A 1 84 ? 13.049 10.928 -10.194 1.00 74.62 84 GLY A N 1
ATOM 629 C CA . GLY A 1 84 ? 11.919 10.035 -10.425 1.00 74.62 84 GLY A CA 1
ATOM 630 C C . GLY A 1 84 ? 10.612 10.676 -9.988 1.00 74.62 84 GLY A C 1
ATOM 631 O O . GLY A 1 84 ? 10.583 11.511 -9.082 1.00 74.62 84 GLY A O 1
ATOM 632 N N . LEU A 1 85 ? 9.520 10.275 -10.633 1.00 75.25 85 LEU A N 1
ATOM 633 C CA . LEU A 1 85 ? 8.169 10.619 -10.207 1.00 75.25 85 LEU A CA 1
ATOM 634 C C . LEU A 1 85 ? 7.593 9.447 -9.420 1.00 75.25 85 LEU A C 1
ATOM 636 O O . LEU A 1 85 ? 7.674 8.301 -9.849 1.00 75.25 85 LEU A O 1
ATOM 640 N N . THR A 1 86 ? 6.996 9.737 -8.268 1.00 77.19 86 THR A N 1
ATOM 641 C CA . THR A 1 86 ? 6.228 8.745 -7.510 1.00 77.19 86 THR A CA 1
ATOM 642 C C . THR A 1 86 ? 4.751 8.975 -7.768 1.00 77.19 86 THR A C 1
ATOM 644 O O . THR A 1 86 ? 4.238 10.058 -7.493 1.00 77.19 86 THR A O 1
ATOM 647 N N . THR A 1 87 ? 4.069 7.951 -8.271 1.00 80.50 87 THR A N 1
ATOM 648 C CA . THR A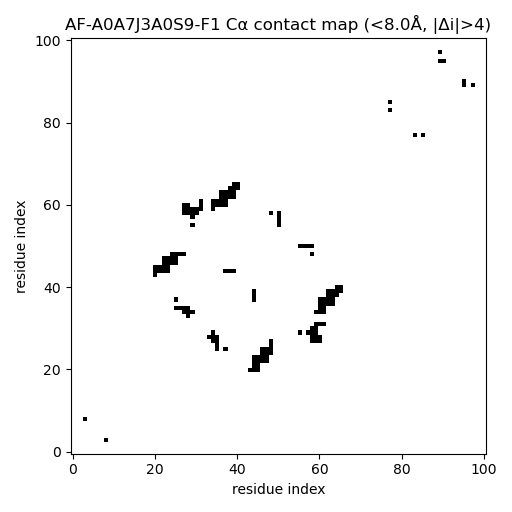 1 87 ? 2.613 7.963 -8.427 1.00 80.50 87 THR A CA 1
ATOM 649 C C . THR A 1 87 ? 2.002 7.019 -7.408 1.00 80.50 87 THR A C 1
ATOM 651 O O . THR A 1 87 ? 2.383 5.855 -7.332 1.00 80.50 87 THR A O 1
ATOM 654 N N . VAL A 1 88 ? 1.035 7.511 -6.638 1.00 82.19 88 VAL A N 1
ATOM 655 C CA . VAL A 1 88 ? 0.225 6.678 -5.744 1.00 82.19 88 VAL A CA 1
ATOM 656 C C . VAL A 1 88 ? -1.147 6.507 -6.377 1.00 82.19 88 VAL A C 1
ATOM 658 O O . VAL A 1 88 ? -1.842 7.486 -6.640 1.00 82.19 88 VAL A O 1
ATOM 661 N N . SER A 1 89 ? -1.534 5.257 -6.615 1.00 82.25 89 SER A N 1
ATOM 662 C CA . SER A 1 89 ? -2.857 4.894 -7.122 1.00 82.25 89 SER A CA 1
ATOM 663 C C . SER A 1 89 ? -3.602 4.076 -6.078 1.00 82.25 89 SER A C 1
ATOM 665 O O . SER A 1 89 ? -3.030 3.185 -5.456 1.00 82.25 89 SER A O 1
ATOM 667 N N . LEU A 1 90 ? -4.887 4.376 -5.891 1.00 84.88 90 LEU A N 1
ATOM 668 C CA . LEU A 1 90 ? -5.762 3.640 -4.985 1.00 84.88 90 LEU A CA 1
ATOM 669 C C . LEU A 1 90 ? -6.820 2.900 -5.795 1.00 84.88 90 LEU A C 1
ATOM 671 O O . LEU A 1 90 ? -7.579 3.514 -6.544 1.00 84.88 90 LEU A O 1
ATOM 675 N N . TYR A 1 91 ? -6.896 1.592 -5.586 1.00 83.69 91 TYR A N 1
ATOM 676 C CA . TYR A 1 91 ? -7.961 0.746 -6.103 1.00 83.69 91 TYR A CA 1
ATOM 677 C C . TYR A 1 91 ? -8.841 0.261 -4.949 1.00 83.69 91 TYR A C 1
ATOM 679 O O . TYR A 1 91 ? -8.346 -0.103 -3.884 1.00 83.69 91 TYR A O 1
ATOM 687 N N . SER A 1 92 ? -10.160 0.268 -5.146 1.00 82.00 92 SER A N 1
ATOM 688 C CA . SER A 1 92 ? -11.108 -0.297 -4.188 1.00 82.00 92 SER A CA 1
ATOM 689 C C . SER A 1 92 ? -12.332 -0.850 -4.918 1.00 82.00 92 SER A C 1
ATOM 691 O O . SER A 1 92 ? -13.031 -0.083 -5.590 1.00 82.00 92 SER A O 1
ATOM 693 N N . PRO A 1 93 ? -12.653 -2.146 -4.746 1.00 76.81 93 PRO A N 1
ATOM 694 C CA . PRO A 1 93 ? -13.849 -2.740 -5.341 1.00 76.81 93 PRO A CA 1
ATOM 695 C C . PRO A 1 93 ? -15.146 -2.185 -4.725 1.00 76.81 93 PRO A C 1
ATOM 697 O O . PRO A 1 93 ? -16.197 -2.193 -5.360 1.00 76.81 93 PRO A O 1
ATOM 700 N N . SER A 1 94 ? -15.078 -1.661 -3.498 1.00 77.38 94 SER A N 1
ATOM 701 C CA . SER A 1 94 ? -16.205 -1.132 -2.720 1.00 77.38 94 SER A CA 1
ATOM 702 C C . SER A 1 94 ? -16.347 0.395 -2.785 1.00 77.38 94 SER A C 1
ATOM 704 O O . SER A 1 94 ? -17.131 0.962 -2.027 1.00 77.38 94 SER A O 1
ATOM 706 N N . ARG A 1 95 ? -15.665 1.043 -3.744 1.00 72.81 95 ARG A N 1
ATOM 707 C CA . ARG A 1 95 ? -15.577 2.503 -3.944 1.00 72.81 95 ARG A CA 1
ATOM 708 C C . ARG A 1 95 ? -14.809 3.200 -2.816 1.00 72.81 95 ARG A C 1
ATOM 710 O O . ARG A 1 95 ? -15.361 3.549 -1.779 1.00 72.81 95 ARG A O 1
ATOM 717 N N . ALA A 1 96 ? -13.542 3.500 -3.080 1.00 76.69 96 ALA A N 1
ATOM 718 C CA . ALA A 1 96 ? -12.762 4.467 -2.316 1.00 76.69 96 ALA A CA 1
ATOM 719 C C . ALA A 1 96 ? -12.611 5.755 -3.129 1.00 76.69 96 ALA A C 1
ATOM 721 O O . ALA A 1 96 ? -12.641 5.734 -4.360 1.00 76.69 96 ALA A O 1
ATOM 722 N N . ARG A 1 97 ? -12.443 6.883 -2.440 1.00 76.56 97 ARG A N 1
ATOM 723 C CA . ARG A 1 97 ? -12.180 8.176 -3.070 1.00 76.56 97 ARG A CA 1
ATOM 724 C C . ARG A 1 97 ? -10.829 8.687 -2.599 1.00 76.56 97 ARG A C 1
ATOM 726 O O . ARG A 1 97 ? -10.643 8.904 -1.406 1.00 76.56 97 ARG A O 1
ATOM 733 N N . LEU A 1 98 ? -9.925 8.927 -3.545 1.00 72.56 98 LEU A N 1
ATOM 734 C CA . LEU A 1 98 ? -8.740 9.737 -3.291 1.00 72.56 98 LEU A CA 1
ATOM 735 C C . LEU A 1 98 ? -9.175 11.191 -3.097 1.00 72.56 98 LEU A C 1
ATOM 737 O O . LEU A 1 98 ? -9.895 11.757 -3.923 1.00 72.56 98 LEU A O 1
ATOM 741 N N . ILE A 1 99 ? -8.758 11.778 -1.982 1.00 71.31 99 ILE A N 1
ATOM 742 C CA . ILE A 1 99 ? -8.919 13.200 -1.693 1.00 71.31 99 ILE A CA 1
ATOM 743 C C . ILE A 1 99 ? -7.496 13.755 -1.642 1.00 71.31 99 ILE A C 1
ATOM 745 O O . ILE A 1 99 ? -6.703 13.309 -0.817 1.00 71.31 99 ILE A O 1
ATOM 749 N N . GLY A 1 100 ? -7.154 14.629 -2.590 1.00 64.69 100 GLY A N 1
ATOM 750 C CA . GLY A 1 100 ? -5.820 15.225 -2.681 1.00 64.69 100 GLY A CA 1
ATOM 751 C C . GLY A 1 100 ? -5.572 16.275 -1.596 1.00 64.69 100 GLY A C 1
ATOM 752 O O . GLY A 1 100 ? -6.529 16.821 -1.041 1.00 64.69 100 GLY A O 1
ATOM 753 N N . ILE A 1 101 ? -4.291 16.539 -1.330 1.00 49.22 101 ILE A N 1
ATOM 754 C CA . ILE A 1 101 ? -3.798 17.733 -0.625 1.00 49.22 101 ILE A CA 1
ATOM 755 C C . ILE A 1 101 ? -3.410 18.760 -1.685 1.00 49.22 101 ILE A C 1
ATOM 757 O O . ILE A 1 101 ? -2.743 18.340 -2.658 1.00 49.22 101 ILE A O 1
#

Radius of gyration: 19.45 Å; Cα contacts (8 Å, |Δi|>4): 81; chains: 1; bounding box: 37×29×63 Å

Secondary structure (DSSP, 8-state):
-----HHHHHHHHHHTTS----EE-PPPBSSTTTPPEEE-TTS--EE-----STT-S--B-EEESPPTT-----------SS----------TT-------

Mean predicted aligned error: 11.2 Å

Foldseek 3Di:
DDPPDVVVVVVVVVVVVPPPQPADAFAFAPDQVRADEDECPVVDHHYDDDCPDPRPPDGYHHYPPDDPPDDDDDDDDDDDPDDDDDDDDDDDPVDDDDDDD

Sequence (101 aa):
MEKVSISVLLVSMMLLCIPLIYSQEVEPGLDFDTAKPVDLSTGSASISGSLTKIFEDNHYYMFTNLKSGVQISISGSLKGIEPGLTTVSLYSPSRARLIGI

Solvent-accessible surface area (backbone atoms only — not comparable to full-atom values): 7246 Å² total; per-residue (Å²): 134,80,80,78,49,69,66,58,57,52,52,54,54,55,63,67,62,54,81,72,83,64,65,44,84,59,71,60,12,94,39,81,89,63,21,47,78,42,69,40,81,82,75,63,74,44,76,63,87,77,68,82,51,99,80,37,90,64,76,23,76,30,80,36,84,76,58,90,92,65,88,86,85,88,84,86,82,91,86,68,99,60,94,78,86,86,82,88,83,88,85,52,98,85,72,72,79,93,77,86,134